Protein AF-A0A7J9H0M9-F1 (afdb_monomer)

Mean predicted aligned error: 15.48 Å

Nearest PDB structures (foldse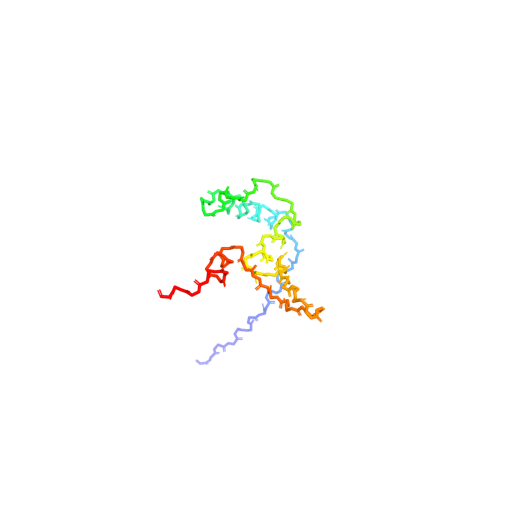ek):
  8s54-assembly1_F  TM=2.889E-01  e=1.168E+00  Sus scrofa
  6wq2-assembly1_B  TM=2.756E-01  e=4.049E+00  Sulfolobus islandicus filamentous virus

Organism: NCBI:txid34285

Foldseek 3Di:
DDDDDPPPPCPPPPDPPPVVVVVVVVVLQVVLPDPVCVVPPSDDDPVRVVLVVCLVVLNNDWDWDQDPVRDIDIDRDRPVCVVVVPDPDDD

pLDDT: mean 70.04, std 15.07, range [34.09, 88.81]

Structure (mmCIF, N/CA/C/O backbone):
data_AF-A0A7J9H0M9-F1
#
_entry.id   AF-A0A7J9H0M9-F1
#
loop_
_atom_site.group_PDB
_atom_site.id
_atom_site.type_symbol
_atom_site.label_atom_id
_atom_site.label_alt_id
_atom_site.label_comp_id
_atom_site.label_asym_id
_atom_site.label_entity_id
_atom_site.label_seq_id
_atom_site.pdbx_PDB_ins_code
_atom_site.Cartn_x
_atom_site.Cartn_y
_atom_site.Cartn_z
_atom_site.occupancy
_atom_site.B_iso_or_equiv
_atom_site.auth_seq_id
_atom_site.auth_comp_id
_atom_site.auth_asym_id
_atom_site.auth_atom_id
_atom_site.pdbx_PDB_model_num
ATOM 1 N N . MET A 1 1 ? 10.664 -26.113 47.236 1.00 37.34 1 MET A N 1
ATOM 2 C CA . MET A 1 1 ? 10.838 -26.786 45.932 1.00 37.34 1 MET A CA 1
ATOM 3 C C . MET A 1 1 ? 9.571 -27.605 45.740 1.00 37.34 1 MET A C 1
ATOM 5 O O . MET A 1 1 ? 9.283 -28.395 46.619 1.00 37.34 1 MET A O 1
ATOM 9 N N . GLU A 1 2 ? 8.695 -27.407 44.768 1.00 35.56 2 GLU A N 1
ATOM 10 C CA . GLU A 1 2 ? 8.737 -26.626 43.538 1.00 35.56 2 GLU A CA 1
ATOM 11 C C . GLU A 1 2 ? 7.294 -26.419 43.050 1.00 35.56 2 GLU A C 1
ATOM 13 O O . GLU A 1 2 ? 6.399 -27.205 43.358 1.00 35.56 2 GLU A O 1
ATOM 18 N N . SER A 1 3 ? 7.109 -25.308 42.345 1.00 45.44 3 SER A N 1
ATOM 19 C CA . SER A 1 3 ? 5.919 -24.876 41.616 1.00 45.44 3 SER A CA 1
ATOM 20 C C . SER A 1 3 ? 5.435 -25.916 40.601 1.00 45.44 3 SER A C 1
ATOM 22 O O . SER A 1 3 ? 6.225 -26.652 40.023 1.00 45.44 3 SER A O 1
ATOM 24 N N . GLY A 1 4 ? 4.137 -25.896 40.308 1.00 34.09 4 GLY A N 1
ATOM 25 C CA . GLY A 1 4 ? 3.584 -26.588 39.150 1.00 34.09 4 GLY A CA 1
ATOM 26 C C . GLY A 1 4 ? 2.199 -26.079 38.776 1.00 34.09 4 GLY A C 1
ATOM 27 O O . GLY A 1 4 ? 1.285 -26.878 38.598 1.00 34.09 4 GLY A O 1
ATOM 28 N N . ALA A 1 5 ? 2.010 -24.757 38.709 1.00 41.03 5 ALA A N 1
ATOM 29 C CA . ALA A 1 5 ? 0.805 -24.190 38.112 1.00 41.03 5 ALA A CA 1
ATOM 30 C C . ALA A 1 5 ? 0.854 -24.423 36.595 1.00 41.03 5 ALA A C 1
ATOM 32 O O . ALA A 1 5 ? 1.682 -23.840 35.897 1.00 41.03 5 ALA A O 1
ATOM 33 N N . LYS A 1 6 ? -0.017 -25.301 36.090 1.00 42.44 6 LYS A N 1
ATOM 34 C CA . LYS A 1 6 ? -0.312 -25.382 34.660 1.00 42.44 6 LYS A CA 1
ATOM 35 C C . LYS A 1 6 ? -1.115 -24.137 34.294 1.00 42.44 6 LYS A C 1
ATOM 37 O O . LYS A 1 6 ? -2.284 -24.027 34.653 1.00 42.44 6 LYS A O 1
ATOM 42 N N . GLU A 1 7 ? -0.462 -23.193 33.625 1.00 39.91 7 GLU A N 1
ATOM 43 C CA . GLU A 1 7 ? -1.138 -22.166 32.840 1.00 39.91 7 GLU A CA 1
ATOM 44 C C . GLU A 1 7 ? -1.911 -22.875 31.731 1.00 39.91 7 GLU A C 1
ATOM 46 O O . GLU A 1 7 ? -1.374 -23.268 30.697 1.00 39.91 7 GLU A O 1
ATOM 51 N N . GLU A 1 8 ? -3.192 -23.101 31.998 1.00 43.09 8 GLU A N 1
ATOM 52 C CA . GLU A 1 8 ? -4.159 -23.424 30.970 1.00 43.09 8 GLU A CA 1
ATOM 53 C C . GLU A 1 8 ? -4.294 -22.188 30.084 1.00 43.09 8 GLU A C 1
ATOM 55 O O . GLU A 1 8 ? -4.850 -21.156 30.470 1.00 43.09 8 GLU A O 1
ATOM 60 N N . GLU A 1 9 ? -3.691 -22.312 28.906 1.00 41.12 9 GLU A N 1
ATOM 61 C CA . GLU A 1 9 ? -3.867 -21.492 27.722 1.00 41.12 9 GLU A CA 1
ATOM 62 C C . GLU A 1 9 ? -5.322 -21.016 27.626 1.00 41.12 9 GLU A C 1
ATOM 64 O O . GLU A 1 9 ? -6.227 -21.729 27.187 1.00 41.12 9 GLU A O 1
ATOM 69 N N . LYS A 1 10 ? -5.556 -19.772 28.059 1.00 41.16 10 LYS A N 1
ATOM 70 C CA . LYS A 1 10 ? -6.782 -19.039 27.758 1.00 41.16 10 LYS A CA 1
ATOM 71 C C . LYS A 1 10 ? -6.790 -18.792 26.253 1.00 41.16 10 LYS A C 1
ATOM 73 O O . LYS A 1 10 ? -6.443 -17.708 25.786 1.00 41.16 10 LYS A O 1
ATOM 78 N N . VAL A 1 11 ? -7.240 -19.788 25.494 1.00 48.44 11 VAL A N 1
ATOM 79 C CA . VAL A 1 11 ? -7.783 -19.593 24.153 1.00 48.44 11 VAL A CA 1
ATOM 80 C C . VAL A 1 11 ? -9.007 -18.702 24.340 1.00 48.44 11 VAL A C 1
ATOM 82 O O . VAL A 1 11 ? -10.115 -19.145 24.641 1.00 48.44 11 VAL A O 1
ATOM 85 N N . MET A 1 12 ? -8.743 -17.395 24.296 1.00 53.16 12 MET A N 1
ATOM 86 C CA . MET A 1 12 ? -9.680 -16.304 24.511 1.00 53.16 12 MET A CA 1
ATOM 87 C C . MET A 1 12 ? -10.789 -16.422 23.471 1.00 53.16 12 MET A C 1
ATOM 89 O O . MET A 1 12 ? -10.660 -15.963 22.334 1.00 53.16 12 MET A O 1
ATOM 93 N N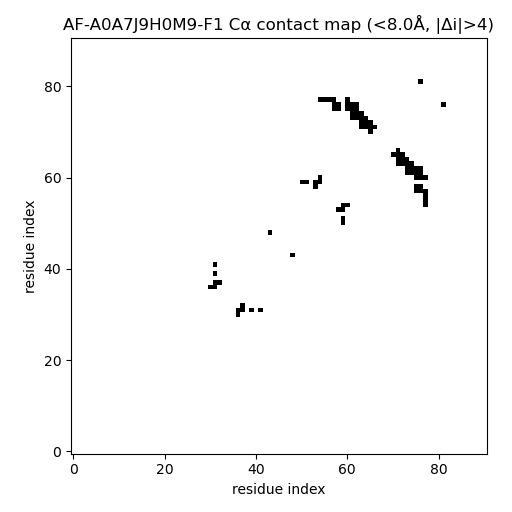 . GLY A 1 13 ? -11.876 -17.069 23.892 1.00 43.59 13 GLY A N 1
ATOM 94 C CA . GLY A 1 13 ? -13.087 -17.266 23.121 1.00 43.59 13 GLY A CA 1
ATOM 95 C C . GLY A 1 13 ? -13.518 -15.978 22.427 1.00 43.59 13 GLY A C 1
ATOM 96 O O . GLY A 1 13 ? -13.597 -14.899 23.016 1.00 43.59 13 GLY A O 1
ATOM 97 N N . TYR A 1 14 ? -13.776 -16.108 21.131 1.00 48.88 14 TYR A N 1
ATOM 98 C CA . TYR A 1 14 ? -14.131 -15.051 20.198 1.00 48.88 14 TYR A CA 1
ATOM 99 C C . TYR A 1 14 ? -15.540 -14.490 20.476 1.00 48.88 14 TYR A C 1
ATOM 101 O O . TYR A 1 14 ? -16.439 -14.644 19.656 1.00 48.88 14 TYR A O 1
ATOM 109 N N . ASN A 1 15 ? -15.755 -13.816 21.612 1.00 57.75 15 ASN A N 1
ATOM 110 C CA . ASN A 1 15 ? -17.046 -13.199 21.954 1.00 57.75 15 ASN A CA 1
ATOM 111 C C . ASN A 1 15 ? -16.960 -11.696 22.293 1.00 57.75 15 ASN A C 1
ATOM 113 O O . ASN A 1 15 ? -17.624 -11.207 23.199 1.00 57.75 15 ASN A O 1
ATOM 117 N N . SER A 1 16 ? -16.152 -10.948 21.530 1.00 55.72 16 SER A N 1
ATOM 118 C CA . SER A 1 16 ? -15.959 -9.493 21.701 1.00 55.72 16 SER A CA 1
ATOM 119 C C . SER A 1 16 ? -15.965 -8.751 20.360 1.00 55.72 16 SER A C 1
ATOM 121 O O . SER A 1 16 ? -15.081 -7.945 20.074 1.00 55.72 16 SER A O 1
ATOM 123 N N . LYS A 1 17 ? -16.924 -9.064 19.478 1.00 58.94 17 LYS A N 1
ATOM 124 C CA . LYS A 1 17 ? -16.991 -8.496 18.114 1.00 58.94 17 LYS A CA 1
ATOM 125 C C . LYS A 1 17 ?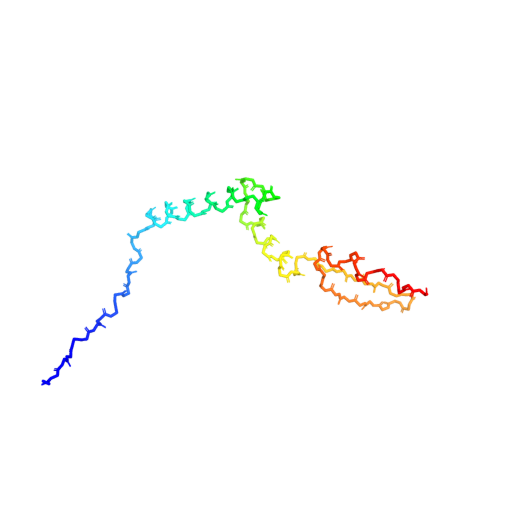 -17.117 -6.962 18.123 1.00 58.94 17 LYS A C 1
ATOM 127 O O . LYS A 1 17 ? -16.561 -6.295 17.259 1.00 58.94 17 LYS A O 1
ATOM 132 N N . ASN A 1 18 ? -17.817 -6.409 19.113 1.00 60.84 18 ASN A N 1
ATOM 133 C CA . ASN A 1 18 ? -18.044 -4.971 19.286 1.00 60.84 18 ASN A CA 1
ATOM 134 C C . ASN A 1 18 ? -16.831 -4.237 19.887 1.00 60.84 18 ASN A C 1
ATOM 136 O O . ASN A 1 18 ? -16.437 -3.203 19.357 1.00 60.84 18 ASN A O 1
ATOM 140 N N . VAL A 1 19 ? -16.195 -4.796 20.923 1.00 61.28 19 VAL A N 1
ATOM 141 C CA . VAL A 1 19 ? -14.996 -4.222 21.554 1.00 61.28 19 VAL A CA 1
ATOM 142 C C . VAL A 1 19 ? -13.845 -4.194 20.553 1.00 61.28 19 VAL A C 1
ATOM 144 O O . VAL A 1 19 ? -13.258 -3.142 20.341 1.00 61.28 19 VAL A O 1
ATOM 147 N N . LYS A 1 20 ? -13.599 -5.305 19.843 1.00 69.31 20 LYS A N 1
ATOM 148 C CA . LYS A 1 20 ? -12.556 -5.378 18.807 1.00 69.31 20 LYS A CA 1
ATOM 149 C C . LYS A 1 20 ? -12.792 -4.367 17.684 1.00 69.31 20 LYS A C 1
ATOM 151 O O . LYS A 1 20 ? -11.843 -3.748 17.223 1.00 69.31 20 LYS A O 1
ATOM 156 N N . LYS A 1 21 ? -14.049 -4.154 17.274 1.00 70.88 21 LYS A N 1
ATOM 157 C CA . LYS A 1 21 ? -14.398 -3.160 16.248 1.00 70.88 21 LYS A CA 1
ATOM 158 C C . LYS A 1 21 ? -14.120 -1.729 16.714 1.00 70.88 21 LYS A C 1
ATOM 160 O O . LYS A 1 21 ? -13.601 -0.944 15.931 1.00 70.88 21 LYS A O 1
ATOM 165 N N . ALA A 1 22 ? -14.435 -1.400 17.967 1.00 71.06 22 ALA A N 1
ATOM 166 C CA . ALA A 1 22 ? -14.147 -0.083 18.534 1.00 71.06 22 ALA A CA 1
ATOM 167 C C . ALA A 1 22 ? -12.635 0.174 18.637 1.00 71.06 22 ALA A C 1
ATOM 169 O O . ALA A 1 22 ? -12.167 1.242 18.249 1.00 71.06 22 ALA A O 1
ATOM 170 N N . THR A 1 23 ? -11.860 -0.819 19.087 1.00 77.56 23 THR A N 1
ATOM 171 C CA . THR A 1 23 ? -10.395 -0.713 19.157 1.00 77.56 23 THR A CA 1
ATOM 172 C C . THR A 1 23 ? -9.778 -0.563 17.768 1.00 77.56 23 THR A C 1
ATOM 174 O O . THR A 1 23 ? -8.978 0.339 17.559 1.00 77.56 23 THR A O 1
ATOM 177 N N . LEU A 1 24 ? -10.208 -1.377 16.797 1.00 81.06 24 LEU A N 1
ATOM 178 C CA . LEU A 1 24 ? -9.748 -1.286 15.408 1.00 81.06 24 LEU A CA 1
ATOM 179 C C . LEU A 1 24 ? -10.089 0.060 14.769 1.00 81.06 24 LEU A C 1
ATOM 181 O O . LEU A 1 24 ? -9.259 0.626 14.068 1.00 81.06 24 LEU A O 1
ATOM 185 N N . HIS A 1 25 ? -11.288 0.585 15.024 1.00 80.06 25 HIS A N 1
ATOM 186 C CA . HIS A 1 25 ? -11.677 1.900 14.526 1.00 80.06 25 HIS A CA 1
ATOM 187 C C . HIS A 1 25 ? -10.799 3.004 15.125 1.00 80.06 25 HIS A C 1
ATOM 189 O O . HIS A 1 25 ? -10.387 3.900 14.401 1.00 80.06 25 HIS A O 1
ATOM 195 N N . SER A 1 26 ? -10.473 2.919 16.419 1.00 82.25 26 SER A N 1
ATOM 196 C CA . SER A 1 26 ? -9.557 3.857 17.080 1.00 82.25 26 SER A CA 1
ATOM 197 C C . SER A 1 26 ? -8.159 3.825 16.454 1.00 82.25 26 SER A C 1
ATOM 199 O O . SER A 1 26 ? -7.618 4.866 16.092 1.00 82.25 26 SER A O 1
ATOM 201 N N . THR A 1 27 ? -7.601 2.628 16.250 1.00 87.38 27 THR A N 1
ATOM 202 C CA . THR A 1 27 ? -6.295 2.462 15.597 1.00 87.38 27 THR A CA 1
ATOM 203 C C . THR A 1 27 ? -6.311 2.979 14.159 1.00 87.38 27 THR A C 1
ATOM 205 O O . THR A 1 27 ? -5.388 3.676 13.759 1.00 87.38 27 THR A O 1
ATOM 208 N N . LEU A 1 28 ? -7.365 2.694 13.390 1.00 81.75 28 LEU A N 1
ATOM 209 C CA . LEU A 1 28 ? -7.497 3.171 12.013 1.00 81.75 28 LEU A CA 1
ATOM 210 C C . LEU A 1 28 ? -7.604 4.699 11.944 1.00 81.75 28 LEU A C 1
ATOM 212 O O . LEU A 1 28 ? -6.966 5.306 11.093 1.00 81.75 28 LEU A O 1
ATOM 216 N N . THR A 1 29 ? -8.353 5.330 12.853 1.00 83.00 29 THR A N 1
ATOM 217 C CA . THR A 1 29 ? -8.400 6.795 12.958 1.00 83.00 29 THR A CA 1
ATOM 218 C C . THR A 1 29 ? -7.024 7.375 13.279 1.00 83.00 29 THR A C 1
ATOM 220 O O . THR A 1 29 ? -6.590 8.285 12.587 1.00 83.00 29 THR A O 1
ATOM 223 N N . ALA A 1 30 ? -6.307 6.807 14.254 1.00 86.69 30 ALA A N 1
ATOM 224 C CA . ALA A 1 30 ? -4.971 7.278 14.617 1.00 86.69 30 ALA A CA 1
ATOM 225 C C . ALA A 1 30 ? -3.961 7.170 13.460 1.00 86.69 30 ALA A C 1
ATOM 227 O O . ALA A 1 30 ? -3.128 8.053 13.303 1.00 86.69 30 ALA A O 1
ATOM 228 N N . LEU A 1 31 ? -4.052 6.115 12.640 1.00 83.69 31 LEU A N 1
ATOM 229 C CA . LEU A 1 31 ? -3.215 5.965 11.446 1.00 83.69 31 LEU A CA 1
ATOM 230 C C . LEU A 1 31 ? -3.592 6.973 10.349 1.00 83.69 31 LEU A C 1
ATOM 232 O O . LEU A 1 31 ? -2.709 7.555 9.737 1.00 83.69 31 LEU A O 1
ATOM 236 N N . LEU A 1 32 ? -4.884 7.219 10.108 1.00 81.12 32 LEU A N 1
ATOM 237 C CA . LEU A 1 32 ? -5.327 8.191 9.096 1.00 81.12 32 LEU A CA 1
ATOM 238 C C . LEU A 1 32 ? -5.003 9.651 9.453 1.00 81.12 32 LEU A C 1
ATOM 240 O O . LEU A 1 32 ? -4.978 10.497 8.559 1.00 81.12 32 LEU A O 1
ATOM 244 N N . ASP A 1 33 ? -4.783 9.949 10.733 1.00 86.38 33 ASP A N 1
ATOM 245 C CA . ASP A 1 33 ? -4.348 11.267 11.202 1.00 86.38 33 ASP A CA 1
ATOM 246 C C . ASP A 1 33 ? -2.814 11.449 11.138 1.00 86.38 33 ASP A C 1
ATOM 248 O O . ASP A 1 33 ? -2.322 12.555 11.372 1.00 86.38 33 ASP A O 1
ATOM 252 N N . ASP A 1 34 ? -2.048 10.397 10.814 1.00 87.75 34 ASP A N 1
ATOM 253 C CA . ASP A 1 34 ? -0.591 10.474 10.692 1.00 87.75 34 ASP A CA 1
ATOM 254 C C . ASP A 1 34 ? -0.194 11.284 9.438 1.00 87.75 34 ASP A C 1
ATOM 256 O O . ASP A 1 34 ? -0.578 10.920 8.322 1.00 87.75 34 ASP A O 1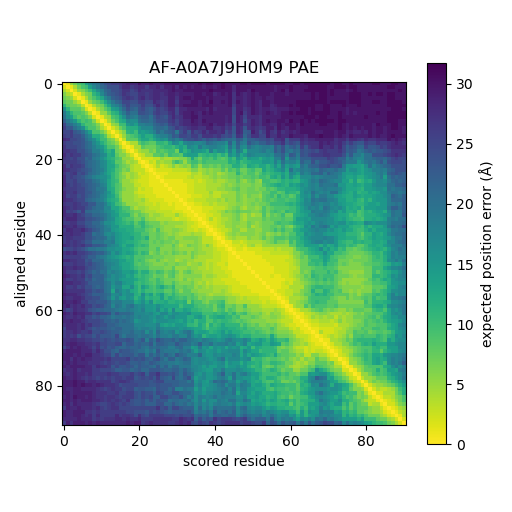
ATOM 260 N N . PRO A 1 35 ? 0.598 12.367 9.570 1.00 84.81 35 PRO A N 1
A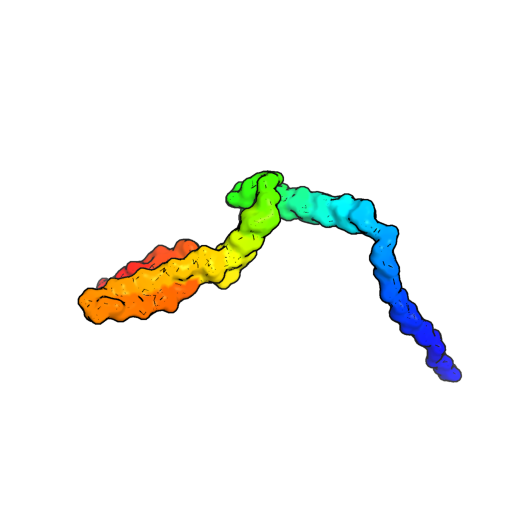TOM 261 C CA . PRO A 1 35 ? 1.050 13.165 8.432 1.00 84.81 35 PRO A CA 1
ATOM 262 C C . PRO A 1 35 ? 1.896 12.383 7.415 1.00 84.81 35 PRO A C 1
ATOM 264 O O . PRO A 1 35 ? 1.975 12.810 6.266 1.00 84.81 35 PRO A O 1
ATOM 267 N N . ILE A 1 36 ? 2.498 11.247 7.789 1.00 86.06 36 ILE A N 1
ATOM 268 C CA . ILE A 1 36 ? 3.192 10.343 6.852 1.00 86.06 36 ILE A CA 1
ATOM 269 C C . ILE A 1 36 ? 2.204 9.721 5.857 1.00 86.06 36 ILE A C 1
ATOM 271 O O . ILE A 1 36 ? 2.563 9.441 4.717 1.00 86.06 36 ILE A O 1
ATOM 275 N N . LEU A 1 37 ? 0.950 9.538 6.268 1.00 78.75 37 LEU A N 1
ATOM 276 C CA . LEU A 1 37 ? -0.123 8.982 5.449 1.00 78.75 37 LEU A CA 1
ATOM 277 C C . LEU A 1 37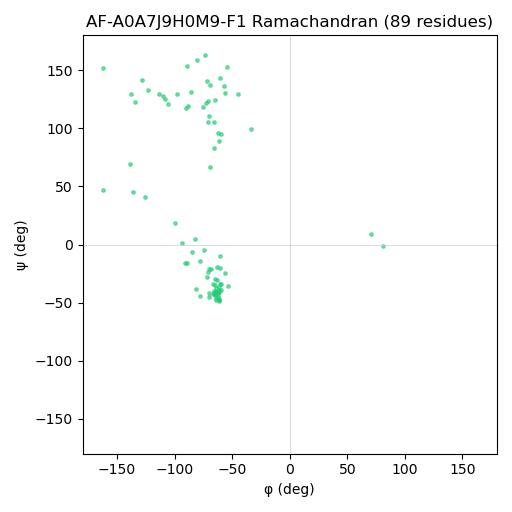 ? -1.031 10.070 4.858 1.00 78.75 37 LEU A C 1
ATOM 279 O O . LEU A 1 37 ? -2.132 9.759 4.411 1.00 78.75 37 LEU A O 1
ATOM 283 N N . ALA A 1 38 ? -0.586 11.333 4.806 1.00 79.38 38 ALA A N 1
ATOM 284 C CA . ALA A 1 38 ? -1.365 12.444 4.245 1.00 79.38 38 ALA A CA 1
ATOM 285 C C . ALA A 1 38 ? -1.810 12.212 2.786 1.00 79.38 38 ALA A C 1
ATOM 287 O O . ALA A 1 38 ? -2.819 12.769 2.347 1.00 79.38 38 ALA A O 1
ATOM 288 N N . ASP A 1 39 ? -1.080 11.364 2.062 1.00 75.81 39 ASP A N 1
ATOM 289 C CA . ASP A 1 39 ? -1.349 10.988 0.674 1.00 75.81 39 ASP A CA 1
ATOM 290 C C . ASP A 1 39 ? -2.489 9.953 0.553 1.00 75.81 39 ASP A C 1
ATOM 292 O O . ASP A 1 39 ? -3.031 9.730 -0.533 1.00 75.81 39 ASP A O 1
ATOM 296 N N . VAL A 1 40 ? -2.876 9.320 1.667 1.00 76.31 40 VAL A N 1
ATOM 297 C CA . VAL A 1 40 ? -3.936 8.311 1.728 1.00 76.31 40 VAL A CA 1
ATOM 298 C C . VAL A 1 40 ? -5.301 8.993 1.890 1.00 76.31 40 VAL A C 1
ATOM 300 O O . VAL A 1 40 ? -5.489 9.837 2.772 1.00 76.31 40 VAL A O 1
ATOM 303 N N . PRO A 1 41 ? -6.318 8.626 1.089 1.00 78.69 41 PRO A N 1
ATOM 304 C CA . PRO A 1 41 ? -7.667 9.155 1.255 1.00 78.69 41 PRO A CA 1
ATOM 305 C C . PRO A 1 41 ? -8.209 8.894 2.666 1.00 78.69 41 PRO A C 1
ATOM 307 O O . PRO A 1 41 ? -8.157 7.773 3.156 1.00 78.69 41 PRO A O 1
ATOM 310 N N . LYS A 1 42 ? -8.847 9.892 3.293 1.00 80.69 42 LYS A N 1
ATOM 311 C CA . LYS A 1 42 ? -9.398 9.799 4.669 1.00 80.69 42 LYS A CA 1
ATOM 312 C C . LYS A 1 42 ? -10.483 8.730 4.879 1.00 80.69 42 LYS A C 1
ATOM 314 O O . LYS A 1 42 ? -10.938 8.514 5.998 1.00 80.69 42 LYS A O 1
ATOM 319 N N . LYS A 1 43 ? -10.977 8.121 3.803 1.00 81.12 43 LYS A N 1
ATOM 320 C CA . LYS A 1 43 ? -11.966 7.036 3.823 1.00 81.12 43 LYS A CA 1
ATOM 321 C C . LYS A 1 43 ? -11.568 5.993 2.780 1.00 81.12 43 LYS A C 1
ATOM 323 O O . LYS A 1 43 ? -12.232 5.910 1.746 1.00 81.12 43 LYS A O 1
ATOM 328 N N . PRO A 1 44 ? -10.474 5.253 3.006 1.00 81.25 44 PRO A N 1
ATOM 329 C CA . PRO A 1 44 ? -10.030 4.264 2.044 1.00 81.25 44 PRO A CA 1
ATOM 330 C C . PRO A 1 44 ? -10.990 3.069 2.070 1.00 81.25 44 PRO A C 1
ATOM 332 O O . PRO A 1 44 ? -11.476 2.657 3.128 1.00 81.25 44 PRO A O 1
ATOM 335 N N . SER A 1 45 ? -11.282 2.509 0.902 1.00 86.25 45 SER A N 1
ATOM 336 C CA . SER A 1 45 ? -11.891 1.185 0.804 1.00 86.25 45 SER A CA 1
ATOM 337 C C . SER A 1 45 ? -10.855 0.101 1.139 1.00 86.25 45 SER A C 1
ATOM 339 O O . SER A 1 45 ? -9.650 0.348 1.115 1.00 86.25 45 SER A O 1
ATOM 341 N N . LEU A 1 46 ? -11.297 -1.127 1.437 1.00 84.38 46 LEU A N 1
ATOM 342 C CA . LEU A 1 46 ? -10.362 -2.237 1.686 1.00 84.38 46 LEU A CA 1
ATOM 343 C C . LEU A 1 46 ? -9.472 -2.530 0.471 1.00 84.38 46 LEU A C 1
ATOM 345 O O . LEU A 1 46 ? -8.308 -2.871 0.646 1.00 84.38 46 LEU A O 1
ATOM 349 N N . SER A 1 47 ? -9.997 -2.353 -0.744 1.00 84.38 47 SER A N 1
ATOM 350 C CA . SER A 1 47 ? -9.211 -2.467 -1.976 1.00 84.38 47 SER A CA 1
ATOM 351 C C . SER A 1 47 ? -8.163 -1.368 -2.106 1.00 84.38 47 SER A C 1
ATOM 353 O O . SER A 1 47 ? -7.077 -1.636 -2.611 1.00 84.38 47 SER A O 1
ATOM 355 N N . ASP A 1 48 ? -8.447 -0.153 -1.627 1.00 83.06 48 ASP A N 1
ATOM 356 C CA . ASP A 1 48 ? -7.456 0.928 -1.639 1.00 83.06 48 ASP A CA 1
ATOM 357 C C . ASP A 1 48 ? -6.303 0.598 -0.687 1.00 83.06 48 ASP A C 1
ATOM 359 O O . ASP A 1 48 ? -5.144 0.755 -1.051 1.00 83.06 48 ASP A O 1
ATOM 363 N N . VAL A 1 49 ? -6.608 0.066 0.502 1.00 83.19 49 VAL A N 1
ATOM 364 C CA . VAL A 1 49 ? -5.587 -0.377 1.466 1.00 83.19 49 VAL A CA 1
ATOM 365 C C . VAL A 1 49 ? -4.741 -1.511 0.889 1.00 83.19 49 VAL A C 1
ATOM 367 O O . VAL A 1 49 ? -3.517 -1.458 0.973 1.00 83.19 49 VAL A O 1
ATOM 370 N N . ASP A 1 50 ? -5.372 -2.507 0.268 1.00 84.19 50 ASP A N 1
ATOM 371 C CA . ASP A 1 50 ? -4.659 -3.614 -0.376 1.00 84.19 50 ASP A CA 1
ATOM 372 C C . ASP A 1 50 ? -3.758 -3.111 -1.517 1.00 84.19 50 ASP A C 1
ATOM 374 O O . ASP A 1 50 ? -2.608 -3.521 -1.654 1.00 84.19 50 ASP A O 1
ATOM 378 N N . THR A 1 51 ? -4.231 -2.131 -2.288 1.00 83.69 51 THR A N 1
ATOM 379 C CA . THR A 1 51 ? -3.435 -1.482 -3.338 1.00 83.69 51 THR A CA 1
ATOM 380 C C . THR A 1 51 ? -2.242 -0.719 -2.758 1.00 83.69 51 THR A C 1
ATOM 382 O O . THR A 1 51 ? -1.143 -0.832 -3.292 1.00 83.69 51 THR A O 1
ATOM 385 N N . LEU A 1 52 ? -2.420 0.017 -1.655 1.00 82.38 52 LEU A N 1
ATOM 386 C CA . LEU A 1 52 ? -1.345 0.762 -0.986 1.00 82.38 52 LEU A CA 1
ATOM 387 C C . LEU A 1 52 ? -0.282 -0.165 -0.388 1.00 82.38 52 LEU A C 1
ATOM 389 O O . LEU A 1 52 ? 0.908 0.108 -0.520 1.00 82.38 52 LEU A O 1
ATOM 393 N N . ILE A 1 53 ? -0.694 -1.289 0.202 1.00 83.44 53 ILE A N 1
ATOM 394 C CA . ILE A 1 53 ? 0.230 -2.325 0.682 1.00 83.44 53 ILE A CA 1
ATOM 395 C C . ILE A 1 53 ? 1.030 -2.892 -0.490 1.00 83.44 53 ILE A C 1
ATOM 397 O O . ILE A 1 53 ? 2.255 -2.968 -0.431 1.00 83.44 53 ILE A O 1
ATOM 401 N N . ASN A 1 54 ? 0.353 -3.253 -1.580 1.00 84.00 54 ASN A N 1
ATOM 402 C CA . ASN A 1 54 ? 1.026 -3.747 -2.774 1.00 84.00 54 ASN A CA 1
ATOM 403 C C . ASN A 1 54 ? 1.949 -2.683 -3.399 1.00 84.00 54 ASN A C 1
ATOM 405 O O . ASN A 1 54 ? 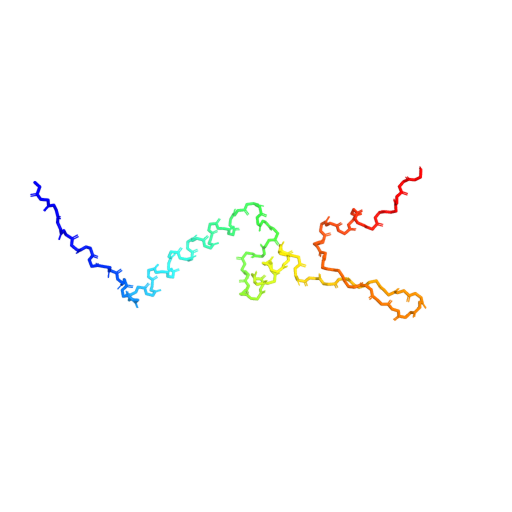2.970 -3.025 -3.990 1.00 84.00 54 ASN A O 1
ATOM 409 N N . LEU A 1 55 ? 1.637 -1.391 -3.269 1.00 80.06 55 LEU A N 1
ATOM 410 C CA . LEU A 1 55 ? 2.483 -0.307 -3.766 1.00 80.06 55 LEU A CA 1
ATOM 411 C C . LEU A 1 55 ? 3.773 -0.172 -2.949 1.00 80.06 55 LEU A C 1
ATOM 413 O O . LEU A 1 55 ? 4.846 -0.083 -3.542 1.00 80.06 55 LEU A O 1
ATOM 417 N N . GLU A 1 56 ? 3.671 -0.225 -1.619 1.00 80.31 56 GLU A N 1
ATOM 418 C CA . GLU A 1 56 ? 4.816 -0.218 -0.695 1.00 80.31 56 GLU A CA 1
ATOM 419 C C . GLU A 1 56 ? 5.720 -1.440 -0.909 1.00 80.31 56 GLU A C 1
ATOM 421 O O . GLU A 1 56 ? 6.942 -1.333 -0.950 1.00 80.31 56 GLU A O 1
ATOM 426 N N . LEU A 1 57 ? 5.120 -2.612 -1.134 1.00 81.94 57 LEU A N 1
ATOM 427 C CA . LEU A 1 57 ? 5.847 -3.843 -1.460 1.00 81.94 57 LEU A CA 1
ATOM 428 C C . LEU A 1 57 ? 6.381 -3.870 -2.906 1.00 81.94 57 LEU A C 1
ATOM 430 O O . LEU A 1 57 ? 7.060 -4.822 -3.292 1.00 81.94 57 LEU A O 1
ATOM 434 N N . GLY A 1 58 ? 6.063 -2.859 -3.723 1.00 77.31 58 GLY A N 1
ATOM 435 C CA . GLY A 1 58 ? 6.452 -2.771 -5.132 1.00 77.31 58 GLY A CA 1
ATOM 436 C C . GLY A 1 58 ? 5.741 -3.762 -6.064 1.00 77.31 58 GLY A C 1
ATOM 437 O O . GLY A 1 58 ? 6.118 -3.872 -7.228 1.00 77.31 58 GLY A O 1
ATOM 438 N N . SER A 1 59 ? 4.721 -4.481 -5.590 1.00 79.44 59 SER A N 1
ATOM 439 C CA . SER A 1 59 ? 3.946 -5.470 -6.352 1.00 79.44 59 SER A CA 1
ATOM 440 C C . SER A 1 59 ? 2.739 -4.877 -7.089 1.00 79.44 59 SER A C 1
ATOM 442 O O . SER A 1 59 ? 2.211 -5.522 -7.993 1.00 79.44 59 SER A O 1
ATOM 444 N N . ALA A 1 60 ? 2.303 -3.658 -6.752 1.00 78.12 60 ALA A N 1
ATOM 445 C CA . ALA A 1 60 ? 1.135 -3.029 -7.380 1.00 78.12 60 ALA A CA 1
ATOM 446 C C . ALA A 1 60 ? 1.367 -2.607 -8.841 1.00 78.12 60 ALA A C 1
ATOM 448 O O . ALA A 1 60 ? 0.404 -2.424 -9.584 1.00 78.12 60 ALA A O 1
ATOM 449 N N . MET A 1 61 ? 2.625 -2.432 -9.264 1.00 75.00 61 MET A N 1
ATOM 450 C CA . MET A 1 61 ? 2.963 -1.956 -10.604 1.00 75.00 61 MET A CA 1
ATOM 451 C C . MET A 1 61 ? 4.086 -2.792 -11.222 1.00 75.00 61 MET A C 1
ATOM 453 O O . MET A 1 61 ? 5.191 -2.890 -10.689 1.00 75.00 61 MET A O 1
ATOM 457 N N . CYS A 1 62 ? 3.809 -3.368 -12.391 1.00 73.88 62 CYS A N 1
ATOM 458 C CA . CYS A 1 62 ? 4.805 -4.041 -13.218 1.00 73.88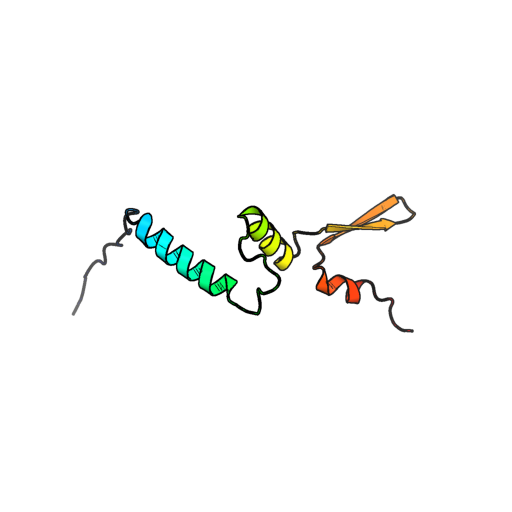 62 CYS A CA 1
ATOM 459 C C . CYS A 1 62 ? 5.087 -3.184 -14.453 1.00 73.88 62 CYS A C 1
ATOM 461 O O . CYS A 1 62 ? 4.166 -2.823 -15.187 1.00 73.88 62 CYS A O 1
ATOM 463 N N . ILE A 1 63 ? 6.359 -2.853 -14.676 1.00 73.88 63 ILE A N 1
ATOM 464 C CA . ILE A 1 63 ? 6.810 -2.143 -15.874 1.00 73.88 63 ILE A CA 1
ATOM 465 C C . ILE A 1 63 ? 7.615 -3.129 -16.714 1.00 73.88 63 ILE A C 1
ATOM 467 O O . ILE A 1 63 ? 8.552 -3.764 -16.221 1.00 73.88 63 ILE A O 1
ATOM 471 N N . SER A 1 64 ? 7.252 -3.250 -17.990 1.00 75.31 64 SER A N 1
ATOM 472 C CA . SER A 1 64 ? 7.963 -4.083 -18.959 1.00 75.31 64 SER A CA 1
ATOM 473 C C . SER A 1 64 ? 8.629 -3.232 -20.033 1.00 75.31 64 SER A C 1
ATOM 475 O O . SER A 1 64 ? 7.966 -2.415 -20.673 1.00 75.31 64 SER A O 1
ATOM 477 N N . ILE A 1 65 ? 9.917 -3.460 -20.280 1.00 79.81 65 ILE A N 1
ATOM 478 C CA . ILE A 1 65 ? 10.630 -2.857 -21.411 1.00 79.81 65 ILE A CA 1
ATOM 479 C C . ILE A 1 65 ? 10.498 -3.799 -22.602 1.00 79.81 65 ILE A C 1
ATOM 481 O O . ILE A 1 65 ? 10.994 -4.923 -22.539 1.00 79.81 65 ILE A O 1
ATOM 485 N N . LEU A 1 66 ? 9.856 -3.340 -23.679 1.00 84.38 66 LEU A N 1
ATOM 486 C CA . LEU A 1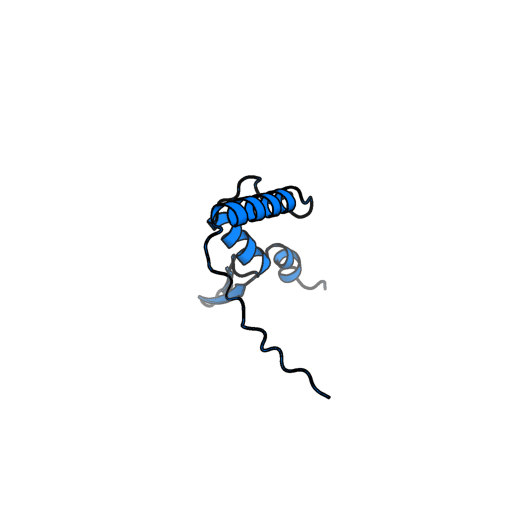 66 ? 9.808 -4.054 -24.954 1.00 84.38 66 LEU A CA 1
ATOM 487 C C . LEU A 1 66 ? 11.017 -3.659 -25.804 1.00 84.38 66 LEU A C 1
ATOM 489 O O . LEU A 1 66 ? 11.199 -2.491 -26.147 1.00 84.38 66 LEU A O 1
ATOM 493 N N . LYS A 1 67 ? 11.847 -4.638 -26.147 1.00 84.06 67 LYS A N 1
ATOM 494 C CA . LYS A 1 67 ? 12.976 -4.450 -27.056 1.00 84.06 67 LYS A CA 1
ATOM 495 C C . LYS A 1 67 ? 12.501 -4.479 -28.508 1.00 84.06 67 LYS A C 1
ATOM 497 O O . LYS A 1 67 ? 11.483 -5.081 -28.842 1.00 84.06 67 LYS A O 1
ATOM 502 N N . LEU A 1 68 ? 13.313 -3.907 -29.396 1.00 88.56 68 LEU A N 1
ATOM 503 C CA . LEU A 1 68 ? 13.079 -3.943 -30.845 1.00 88.56 68 LEU A CA 1
ATOM 504 C C . LEU A 1 68 ? 13.117 -5.365 -31.438 1.00 88.56 68 LEU A C 1
ATOM 506 O O . LEU A 1 68 ? 12.586 -5.580 -32.520 1.00 88.56 68 LEU A O 1
ATOM 510 N N . ASP A 1 69 ? 13.716 -6.329 -30.731 1.00 88.81 69 ASP A N 1
ATOM 511 C CA . ASP A 1 69 ? 13.742 -7.749 -31.112 1.00 88.81 69 ASP A CA 1
ATOM 512 C C . ASP A 1 69 ? 12.462 -8.516 -30.708 1.00 88.81 69 ASP A C 1
ATOM 514 O O . ASP A 1 69 ? 12.384 -9.729 -30.892 1.00 88.81 69 ASP A O 1
ATOM 518 N N . GLY A 1 70 ? 11.455 -7.822 -30.161 1.00 81.94 70 GLY A N 1
ATOM 519 C CA . GLY A 1 70 ? 10.180 -8.406 -29.744 1.00 81.94 70 GLY A CA 1
ATOM 520 C C . GLY A 1 70 ? 10.214 -9.099 -28.381 1.00 81.94 70 GLY A C 1
ATOM 521 O O . GLY A 1 70 ? 9.178 -9.579 -27.927 1.00 81.94 70 GLY A O 1
ATOM 522 N N . THR A 1 71 ? 11.363 -9.139 -27.699 1.00 84.19 71 THR A N 1
ATOM 523 C CA . THR A 1 71 ? 11.457 -9.672 -26.332 1.00 84.19 71 THR A CA 1
ATOM 524 C C . THR A 1 71 ? 11.211 -8.582 -25.289 1.00 84.19 71 THR A C 1
ATOM 526 O O . THR A 1 71 ? 11.436 -7.395 -25.538 1.00 84.19 71 THR A O 1
ATOM 529 N N . SER A 1 72 ? 10.733 -8.968 -24.104 1.00 79.12 72 SER A N 1
ATOM 530 C CA . SER A 1 72 ? 10.446 -8.032 -23.014 1.00 79.12 72 SER A CA 1
ATOM 531 C C . SER A 1 72 ? 11.096 -8.444 -21.700 1.00 79.12 72 SER A C 1
ATOM 533 O O . SER A 1 72 ? 11.068 -9.622 -21.345 1.00 79.12 72 SER A O 1
ATOM 535 N N . PHE A 1 73 ? 11.590 -7.468 -20.938 1.00 73.56 73 PHE A N 1
ATOM 536 C CA . PHE A 1 73 ? 12.006 -7.663 -19.547 1.00 73.56 73 PHE A CA 1
ATOM 537 C C . PHE A 1 73 ? 10.971 -7.031 -18.617 1.00 73.56 73 PHE A C 1
ATOM 539 O O . PHE A 1 73 ? 10.703 -5.837 -18.734 1.00 73.56 73 PHE A O 1
ATOM 546 N N . GLY A 1 74 ? 10.376 -7.830 -17.729 1.00 63.12 74 GLY A N 1
ATOM 547 C CA . GLY A 1 74 ? 9.449 -7.364 -16.697 1.00 63.12 74 GLY A CA 1
ATOM 548 C C . GLY A 1 74 ? 10.166 -7.195 -15.362 1.00 63.12 74 GLY A C 1
ATOM 549 O O . GLY A 1 74 ? 10.845 -8.111 -14.902 1.00 63.12 74 GLY A O 1
ATOM 550 N N . THR A 1 75 ? 10.004 -6.034 -14.740 1.00 63.03 75 THR A N 1
ATOM 551 C CA . THR A 1 75 ? 10.607 -5.701 -13.443 1.00 63.03 75 THR A CA 1
ATOM 552 C C . THR A 1 75 ? 9.577 -4.977 -12.587 1.00 63.03 75 THR A C 1
ATOM 554 O O . THR A 1 75 ? 8.942 -4.022 -13.041 1.00 63.03 75 THR A O 1
ATOM 557 N N . HIS A 1 76 ? 9.401 -5.449 -11.354 1.00 64.69 76 HIS A N 1
ATOM 558 C CA . HIS A 1 76 ? 8.567 -4.799 -10.347 1.00 64.69 76 HIS A CA 1
ATOM 559 C C . HIS A 1 76 ? 9.327 -3.577 -9.825 1.00 64.69 76 HIS A C 1
ATOM 561 O O . HIS A 1 76 ? 10.440 -3.715 -9.316 1.00 64.69 76 HIS A O 1
ATOM 567 N N . PHE A 1 77 ? 8.766 -2.384 -10.011 1.00 61.28 77 PHE A N 1
ATOM 568 C CA . PHE A 1 77 ? 9.387 -1.125 -9.604 1.00 61.28 77 PHE A CA 1
ATOM 569 C C . PHE A 1 77 ? 8.454 -0.371 -8.660 1.00 61.28 77 PHE A C 1
ATOM 571 O O . PHE A 1 77 ? 7.286 -0.156 -8.976 1.00 61.28 77 PHE A O 1
ATOM 578 N N . MET A 1 78 ? 8.995 0.123 -7.544 1.00 60.72 78 MET A N 1
ATOM 579 C CA . MET A 1 78 ? 8.362 1.213 -6.799 1.00 60.72 78 MET A CA 1
ATOM 580 C C . MET A 1 78 ? 8.448 2.505 -7.615 1.00 60.72 78 MET A C 1
ATOM 582 O O . MET A 1 78 ? 9.507 2.839 -8.154 1.00 60.72 78 MET A O 1
ATOM 586 N N . VAL A 1 79 ? 7.353 3.269 -7.647 1.00 59.09 79 VAL A N 1
ATOM 587 C CA . VAL A 1 79 ? 7.230 4.531 -8.404 1.00 59.09 79 VAL A CA 1
ATOM 588 C C . VAL A 1 79 ? 8.359 5.519 -8.063 1.00 59.09 79 VAL A C 1
ATOM 590 O O . VAL A 1 79 ? 8.900 6.170 -8.955 1.00 59.09 79 VAL A O 1
ATOM 593 N N . TYR A 1 80 ? 8.805 5.558 -6.803 1.00 57.56 80 TYR A N 1
ATOM 594 C CA . TYR A 1 80 ? 9.895 6.428 -6.339 1.00 57.56 80 TYR A CA 1
ATOM 595 C C . TYR A 1 80 ? 11.292 6.018 -6.849 1.00 57.56 80 TYR A C 1
ATOM 597 O O . TYR A 1 80 ? 12.188 6.855 -6.944 1.00 57.56 80 TYR A O 1
ATOM 605 N N . HIS A 1 81 ? 11.494 4.747 -7.210 1.00 58.38 81 HIS A N 1
ATOM 606 C CA . HIS A 1 81 ? 12.792 4.218 -7.650 1.00 58.38 81 HIS A CA 1
ATOM 607 C C . HIS A 1 81 ? 12.990 4.311 -9.177 1.00 58.38 81 HIS A C 1
ATOM 609 O O . HIS A 1 81 ? 14.114 4.232 -9.680 1.00 58.38 81 HIS A O 1
ATOM 615 N N . LEU A 1 82 ? 11.906 4.523 -9.932 1.00 58.19 82 LEU A N 1
ATOM 616 C CA . LEU A 1 82 ? 11.916 4.560 -11.397 1.00 58.19 82 LEU A CA 1
ATOM 617 C C . LEU A 1 82 ? 12.752 5.722 -11.961 1.00 58.19 82 LEU A C 1
ATOM 619 O O . LEU A 1 82 ? 13.460 5.555 -12.954 1.00 58.19 82 LEU A O 1
ATOM 623 N N . VAL A 1 83 ? 12.710 6.886 -11.303 1.00 59.31 83 VAL A N 1
ATOM 624 C CA . VAL A 1 83 ? 13.423 8.101 -11.741 1.00 59.31 83 VAL A CA 1
ATOM 625 C C . VAL A 1 83 ? 14.943 7.911 -11.697 1.00 59.31 83 VAL A C 1
ATOM 627 O O . VAL A 1 83 ? 15.654 8.413 -12.566 1.00 59.31 83 VAL A O 1
ATOM 630 N N . TYR A 1 84 ? 15.445 7.147 -10.725 1.00 61.66 84 TYR A N 1
ATOM 631 C CA . TYR A 1 84 ? 16.870 6.836 -10.610 1.00 61.66 84 TYR A CA 1
ATOM 632 C C . TYR A 1 84 ? 17.287 5.684 -11.529 1.00 61.66 84 TYR A C 1
ATOM 634 O O . TYR A 1 84 ? 18.353 5.749 -12.135 1.00 61.66 84 TYR A O 1
ATOM 642 N N . ALA A 1 85 ? 16.441 4.660 -11.681 1.00 60.84 85 ALA A N 1
ATOM 643 C CA . ALA A 1 85 ? 16.756 3.473 -12.479 1.00 60.84 85 ALA A CA 1
ATOM 644 C C . ALA A 1 85 ? 16.762 3.723 -13.999 1.00 60.84 85 ALA A C 1
ATOM 646 O O . ALA A 1 85 ? 17.484 3.043 -14.724 1.00 60.84 85 ALA A O 1
ATOM 647 N N . LEU A 1 86 ? 15.981 4.693 -14.490 1.00 64.81 86 LEU A N 1
ATOM 648 C CA . LEU A 1 86 ? 15.944 5.063 -15.912 1.00 64.81 86 LEU A CA 1
ATOM 649 C C . LEU A 1 86 ? 16.893 6.210 -16.274 1.00 64.81 86 LEU A C 1
ATOM 651 O O . LEU A 1 86 ? 16.931 6.633 -17.432 1.00 64.81 86 LEU A O 1
ATOM 655 N N . LYS A 1 87 ? 17.657 6.741 -15.313 1.00 68.75 87 LYS A N 1
ATOM 656 C CA . LYS A 1 87 ? 18.613 7.802 -15.613 1.00 68.75 87 LYS A CA 1
ATOM 657 C C . LYS A 1 87 ? 19.797 7.205 -16.385 1.00 68.75 87 LYS A C 1
ATOM 659 O O . LYS A 1 87 ? 20.454 6.306 -15.863 1.00 68.75 87 LYS A O 1
ATOM 664 N N . PRO A 1 88 ? 20.096 7.686 -17.608 1.00 63.97 88 PRO A N 1
ATOM 665 C CA . PRO A 1 88 ? 21.266 7.217 -18.335 1.00 63.97 88 PRO A CA 1
ATOM 666 C C . PRO A 1 88 ? 22.534 7.519 -17.521 1.00 63.97 88 PRO A C 1
ATOM 668 O O . PRO A 1 88 ? 22.585 8.568 -16.862 1.00 63.97 88 PRO A O 1
ATOM 671 N N . PRO A 1 89 ? 23.543 6.628 -17.548 1.00 63.31 89 PRO A N 1
ATOM 672 C CA . PRO A 1 89 ? 24.804 6.867 -16.860 1.00 63.31 89 PRO A CA 1
ATOM 673 C C . PRO A 1 89 ? 25.397 8.191 -17.353 1.00 63.31 89 PRO A C 1
ATOM 675 O O . PRO A 1 89 ? 25.445 8.446 -18.558 1.00 63.31 89 PRO A O 1
ATOM 678 N N . SER A 1 90 ? 25.788 9.061 -16.419 1.00 71.56 90 SER A N 1
ATOM 679 C CA . SER A 1 90 ? 26.510 10.284 -16.765 1.00 71.56 90 SER A CA 1
ATOM 680 C C . SER A 1 90 ? 27.863 9.897 -17.353 1.00 71.56 90 SER A C 1
ATOM 682 O O . SER A 1 90 ? 28.606 9.153 -16.711 1.00 71.56 90 SER A O 1
ATOM 684 N N . ASN A 1 91 ? 28.133 10.384 -18.561 1.00 52.53 91 ASN A N 1
ATOM 685 C CA . ASN A 1 91 ? 29.427 10.285 -19.231 1.00 52.53 91 ASN A CA 1
ATOM 686 C C . ASN A 1 91 ? 30.426 11.268 -18.612 1.00 52.53 91 ASN A C 1
ATOM 688 O O . ASN A 1 91 ? 29.983 12.403 -18.314 1.00 52.53 91 ASN A O 1
#

Solvent-accessible surface area (backbone atoms only — not comparable to full-atom values): 5933 Å² total; per-residue (Å²): 139,79,88,79,82,79,82,74,80,75,77,74,71,93,80,49,74,65,60,54,48,54,52,50,50,50,53,51,51,58,51,62,68,34,76,91,39,63,88,53,66,93,76,64,51,75,66,51,51,53,45,50,51,28,40,76,71,17,69,63,40,79,51,65,51,76,46,97,86,75,50,68,53,78,47,70,46,37,81,83,52,49,69,65,72,70,51,75,81,86,128

Secondary structure (DSSP, 8-state):
-------------S--HHHHHHHHHHHHHHHHT-GGGTTS-SS--HHHHHHHHHHHTT-S-EEEEEPTTS-EEEEE--HHHHHHHTSPPP-

Radius of gyration: 23.71 Å; Cα contacts (8 Å, |Δi|>4): 44; chains: 1; bounding box: 48×40×77 Å

Sequence (91 aa):
MESGAKEEEKVMGYNSKNVKKATLHSTLTALLDDPILADVPKKPSLSDVDTLINLELGSAMCISILKLDGTSFGTHFMVYHLVYALKPPSN